Protein AF-A0A821LHM3-F1 (afdb_monomer_lite)

Foldseek 3Di:
DKWKAFPPQDDPQRIDDDDDDDDPVCVVPDDPDDDWDPDDPDTNQCSHVRDDPPDTDMDMDDDPPDDDPDNDDD

Sequence (74 aa):
TVLVTKNPCLHPGDIRKLKAVYVPKLQSCIRDGIVFSSNGHRPSFNEMTGADLGGYQYWAYWDDEFQIEEVVKP

Radius of gyration: 12.72 Å; chains: 1; bounding box: 26×23×32 Å

Secondary structure (DSSP, 8-state):
-EEEEESS--SGGGSEEE-----GGGTTT--S-PPPPS-SSS-TTTTTTT--SSS--EEEE--SSS--S-----

pLDDT: mean 88.69, std 7.68, range [54.91, 95.38]

Structure (mmCIF, N/CA/C/O backbone):
data_AF-A0A821LHM3-F1
#
_entry.id   AF-A0A821LHM3-F1
#
loop_
_atom_site.group_PDB
_atom_site.id
_atom_site.type_symbol
_atom_site.label_atom_id
_atom_site.label_alt_id
_atom_site.label_comp_id
_atom_site.label_asym_id
_atom_site.label_entity_id
_atom_site.label_seq_id
_atom_site.pdbx_PDB_ins_code
_atom_site.Cartn_x
_atom_site.Cartn_y
_atom_site.Cartn_z
_atom_site.occupancy
_atom_site.B_iso_or_equiv
_atom_site.auth_seq_id
_atom_site.auth_comp_id
_atom_site.auth_asym_id
_atom_site.auth_atom_id
_atom_site.pdbx_PDB_model_num
ATOM 1 N N . THR A 1 1 ? -11.579 -3.844 -4.857 1.00 88.94 1 THR A N 1
ATOM 2 C CA . THR A 1 1 ? -10.108 -4.044 -4.848 1.00 88.94 1 THR A CA 1
ATOM 3 C C . THR A 1 1 ? -9.453 -2.679 -4.836 1.00 88.94 1 THR A C 1
ATOM 5 O O . THR A 1 1 ? -10.120 -1.741 -5.233 1.00 88.94 1 THR A O 1
ATOM 8 N N . VAL A 1 2 ? -8.220 -2.526 -4.354 1.00 94.25 2 VAL A N 1
ATOM 9 C CA . VAL A 1 2 ? -7.496 -1.245 -4.425 1.00 94.25 2 VAL A CA 1
ATOM 10 C C . VAL A 1 2 ? -6.157 -1.455 -5.119 1.00 94.25 2 VAL A C 1
ATOM 12 O O . VAL A 1 2 ? -5.442 -2.412 -4.815 1.00 94.25 2 VAL A O 1
ATOM 15 N N . LEU A 1 3 ? -5.835 -0.590 -6.071 1.00 94.00 3 LEU A N 1
ATOM 16 C CA . LEU A 1 3 ? -4.514 -0.507 -6.673 1.00 94.00 3 LEU A CA 1
ATOM 17 C C . LEU A 1 3 ? -3.679 0.476 -5.870 1.00 94.00 3 LEU A C 1
ATOM 19 O O . LEU A 1 3 ? -4.160 1.553 -5.520 1.00 94.00 3 LEU A O 1
ATOM 23 N N . VAL A 1 4 ? -2.442 0.098 -5.569 1.00 94.31 4 VAL A N 1
ATOM 24 C CA . VAL A 1 4 ? -1.508 0.939 -4.824 1.00 94.31 4 VAL A CA 1
ATOM 25 C C . VAL A 1 4 ? -0.171 0.957 -5.545 1.00 94.31 4 VAL A C 1
ATOM 27 O O . VAL A 1 4 ? 0.318 -0.089 -5.966 1.00 94.31 4 VAL A O 1
ATOM 30 N N . THR A 1 5 ? 0.416 2.139 -5.693 1.00 93.81 5 THR A N 1
ATOM 31 C CA . THR A 1 5 ? 1.790 2.294 -6.185 1.00 93.81 5 THR A CA 1
ATOM 32 C C . THR A 1 5 ? 2.469 3.506 -5.548 1.00 93.81 5 THR A C 1
ATOM 34 O O . THR A 1 5 ? 1.849 4.271 -4.804 1.00 93.81 5 THR A O 1
ATOM 37 N N . LYS A 1 6 ? 3.757 3.686 -5.836 1.00 92.31 6 LYS A N 1
ATOM 38 C CA . LYS A 1 6 ? 4.570 4.835 -5.432 1.00 92.31 6 LYS A CA 1
ATOM 39 C C . LYS A 1 6 ? 5.066 5.567 -6.675 1.00 92.31 6 LYS A C 1
ATOM 41 O O . LYS A 1 6 ? 5.329 4.948 -7.699 1.00 92.31 6 LYS A O 1
ATOM 46 N N . ASN A 1 7 ? 5.243 6.882 -6.571 1.00 89.75 7 ASN A N 1
ATOM 47 C CA . ASN A 1 7 ? 5.934 7.668 -7.591 1.00 89.75 7 ASN A CA 1
ATOM 48 C C . ASN A 1 7 ? 7.442 7.785 -7.250 1.00 89.75 7 ASN A C 1
ATOM 50 O O . ASN A 1 7 ? 7.775 8.133 -6.108 1.00 89.75 7 ASN A O 1
ATOM 54 N N . PRO A 1 8 ? 8.364 7.505 -8.189 1.00 91.94 8 PRO A N 1
ATOM 55 C CA . PRO A 1 8 ? 8.135 6.938 -9.524 1.00 91.94 8 PRO A CA 1
ATOM 56 C C . PRO A 1 8 ? 7.835 5.434 -9.495 1.00 91.94 8 PRO A C 1
ATOM 58 O O . PRO A 1 8 ? 8.400 4.690 -8.690 1.00 91.94 8 PRO A O 1
ATOM 61 N N . CYS A 1 9 ? 6.964 5.013 -10.415 1.00 91.19 9 CYS A N 1
ATOM 62 C CA . CYS A 1 9 ? 6.674 3.616 -10.732 1.00 91.19 9 CYS A CA 1
ATOM 63 C C . CYS A 1 9 ? 7.573 3.219 -11.909 1.00 91.19 9 CYS A C 1
ATOM 65 O O . CYS A 1 9 ? 7.438 3.791 -12.991 1.00 91.19 9 CYS A O 1
ATOM 67 N N . LEU A 1 10 ? 8.523 2.305 -11.695 1.00 91.56 10 LEU A N 1
ATOM 68 C CA . LEU A 1 10 ? 9.570 1.986 -12.677 1.00 91.56 10 LEU A CA 1
ATOM 69 C C . LEU A 1 10 ? 9.280 0.689 -13.435 1.00 91.56 10 LEU A C 1
ATOM 71 O O . LEU A 1 10 ? 9.662 0.549 -14.596 1.00 91.56 10 LEU A O 1
ATOM 75 N N . HIS A 1 11 ? 8.584 -0.246 -12.793 1.00 89.12 11 HIS A N 1
ATOM 76 C CA . HIS A 1 11 ? 8.241 -1.547 -13.347 1.00 89.12 11 HIS A CA 1
ATOM 77 C C . HIS A 1 11 ? 6.746 -1.839 -13.178 1.00 89.12 11 HIS A C 1
ATOM 79 O O . HIS A 1 11 ? 6.157 -1.431 -12.179 1.00 89.12 11 HIS A O 1
ATOM 85 N N . PRO A 1 12 ? 6.119 -2.620 -14.081 1.00 88.19 12 PRO 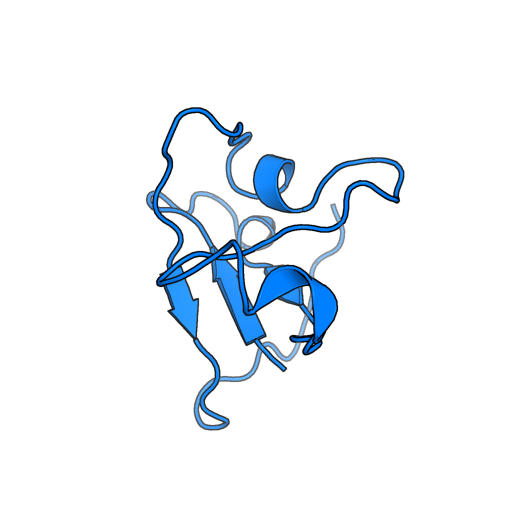A N 1
ATOM 86 C CA . PRO A 1 12 ? 4.724 -3.038 -13.912 1.00 88.19 12 PRO A CA 1
ATOM 87 C C . PRO A 1 12 ? 4.443 -3.713 -12.558 1.00 88.19 12 PRO A C 1
ATOM 89 O O . PRO A 1 12 ? 3.361 -3.558 -11.999 1.00 88.19 12 PRO A O 1
ATOM 92 N N . GLY A 1 13 ? 5.437 -4.417 -11.999 1.00 88.31 13 GLY A N 1
ATOM 93 C CA . GLY A 1 13 ? 5.351 -5.058 -10.682 1.00 88.31 13 GLY A CA 1
ATOM 94 C C . GLY A 1 13 ? 5.258 -4.093 -9.489 1.00 88.31 13 GLY A C 1
ATOM 95 O O . GLY A 1 13 ? 4.802 -4.517 -8.422 1.00 88.31 13 GLY A O 1
ATOM 96 N N . ASP A 1 14 ? 5.619 -2.815 -9.672 1.00 91.38 14 ASP A N 1
ATOM 97 C CA . ASP A 1 14 ? 5.500 -1.763 -8.651 1.00 91.38 14 ASP A CA 1
ATOM 98 C C . ASP A 1 14 ? 4.037 -1.337 -8.424 1.00 91.38 14 ASP A C 1
ATOM 100 O O . ASP A 1 14 ? 3.742 -0.593 -7.486 1.00 91.38 14 ASP A O 1
ATOM 104 N N . ILE A 1 15 ? 3.098 -1.788 -9.264 1.00 91.88 15 ILE A N 1
ATOM 105 C CA . ILE A 1 15 ? 1.664 -1.598 -9.041 1.00 91.88 15 ILE A CA 1
ATOM 106 C C . ILE A 1 15 ? 1.115 -2.834 -8.333 1.00 91.88 15 ILE A C 1
ATOM 108 O O . ILE A 1 15 ? 1.140 -3.953 -8.847 1.00 91.88 15 ILE A O 1
ATOM 112 N N . ARG A 1 16 ? 0.588 -2.641 -7.124 1.00 91.06 16 ARG A N 1
ATOM 113 C CA . ARG A 1 16 ? 0.066 -3.722 -6.286 1.00 91.06 16 ARG A CA 1
ATOM 114 C C . ARG A 1 16 ? -1.454 -3.719 -6.316 1.00 91.06 16 ARG A C 1
ATOM 116 O O . ARG A 1 16 ? -2.091 -2.747 -5.918 1.00 91.06 16 ARG A O 1
ATOM 123 N N . LYS A 1 17 ? -2.041 -4.843 -6.727 1.00 91.88 17 LYS A N 1
ATOM 124 C CA . LYS A 1 17 ? -3.474 -5.120 -6.580 1.00 91.88 17 LYS A CA 1
ATOM 125 C C . LYS A 1 17 ? -3.719 -5.716 -5.193 1.00 91.88 17 LYS A C 1
ATOM 127 O O . LYS A 1 17 ? -3.386 -6.873 -4.947 1.00 91.88 17 LYS A O 1
ATOM 132 N N . LEU A 1 18 ? -4.276 -4.925 -4.280 1.00 92.31 18 LEU A N 1
ATOM 133 C CA . LEU A 1 18 ? -4.481 -5.290 -2.878 1.00 92.31 18 LEU A CA 1
ATOM 134 C C . LEU A 1 18 ? -5.970 -5.329 -2.513 1.00 92.31 18 LEU A C 1
ATOM 136 O O . LEU A 1 18 ? -6.840 -4.772 -3.190 1.00 92.31 18 LEU A O 1
ATOM 140 N N . LYS A 1 19 ? -6.279 -5.988 -1.395 1.00 93.69 19 LYS A N 1
ATOM 141 C CA . LYS A 1 19 ? -7.613 -5.962 -0.792 1.00 93.69 19 LYS A CA 1
ATOM 142 C C . LYS A 1 19 ? -7.638 -4.924 0.327 1.00 93.69 19 LYS A C 1
ATOM 144 O O . LYS A 1 19 ? -6.970 -5.105 1.340 1.00 93.69 19 LYS A O 1
ATOM 149 N N . ALA A 1 20 ? -8.440 -3.874 0.164 1.00 94.25 20 ALA A N 1
ATOM 150 C CA . ALA A 1 20 ? -8.742 -2.956 1.255 1.00 94.25 20 ALA A CA 1
ATOM 151 C C . ALA A 1 20 ? -9.591 -3.685 2.309 1.00 94.25 20 ALA A C 1
ATOM 153 O O . ALA A 1 20 ? -10.628 -4.269 1.985 1.00 94.25 20 ALA A O 1
ATOM 154 N N . VAL A 1 21 ? -9.133 -3.682 3.560 1.00 94.75 21 VAL A N 1
ATOM 155 C CA . VAL A 1 21 ? -9.834 -4.296 4.694 1.00 94.75 21 VAL A CA 1
ATOM 156 C C . VAL A 1 21 ? -9.991 -3.250 5.781 1.00 94.75 21 VAL A C 1
ATOM 158 O O . VAL A 1 21 ? -9.014 -2.659 6.235 1.00 94.75 21 VAL A O 1
ATOM 161 N N . TYR A 1 22 ? -11.229 -3.038 6.213 1.00 94.06 22 TYR A N 1
ATOM 162 C CA . TYR A 1 22 ? -11.517 -2.155 7.328 1.00 94.06 22 TYR A CA 1
ATOM 163 C C . TYR A 1 22 ? -11.259 -2.874 8.660 1.00 94.06 22 TYR A C 1
ATOM 165 O O . TYR A 1 22 ? -11.789 -3.959 8.906 1.00 94.06 22 TYR A O 1
ATOM 173 N N . VAL A 1 23 ? -10.443 -2.263 9.522 1.00 95.38 23 VAL A N 1
ATOM 174 C CA . VAL A 1 23 ? -10.089 -2.788 10.848 1.00 95.38 23 VAL A CA 1
ATOM 175 C C . VAL A 1 23 ? -10.530 -1.772 11.908 1.00 95.38 23 VAL A C 1
ATOM 177 O O . VAL A 1 23 ? -9.833 -0.774 12.103 1.00 95.38 23 VAL A O 1
ATOM 180 N N . PRO A 1 24 ? -11.639 -2.013 12.640 1.00 95.12 24 PRO A N 1
ATOM 181 C CA . PRO A 1 24 ? -12.214 -1.033 13.569 1.00 95.12 24 PRO A CA 1
ATOM 182 C C . PRO A 1 24 ? -11.220 -0.488 14.602 1.00 95.12 24 PRO A C 1
ATOM 184 O O . PRO A 1 24 ? -11.231 0.696 14.924 1.00 95.12 24 PRO A O 1
ATOM 187 N N . LYS A 1 25 ? -10.302 -1.341 15.077 1.00 95.12 25 LYS A N 1
ATOM 188 C CA . LYS A 1 25 ? -9.273 -0.982 16.067 1.00 95.12 25 LYS A CA 1
ATOM 189 C C . LYS A 1 25 ? -8.293 0.093 15.583 1.00 95.12 25 LYS A C 1
ATOM 191 O O . LYS A 1 25 ? -7.670 0.744 16.410 1.00 95.12 25 LYS A O 1
ATOM 196 N N . LEU A 1 26 ? -8.134 0.268 14.270 1.00 94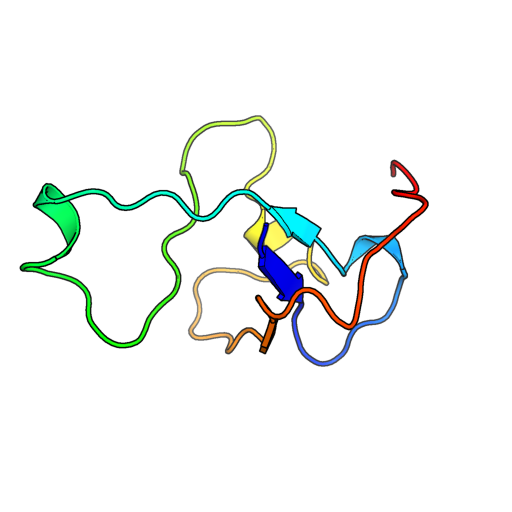.94 26 LEU A N 1
ATOM 197 C CA . LEU A 1 26 ? -7.227 1.266 13.697 1.00 94.94 26 LEU A CA 1
ATOM 198 C C . LEU A 1 26 ? -7.903 2.625 13.492 1.00 94.94 26 LEU A C 1
ATOM 200 O O . LEU A 1 26 ? -7.209 3.635 13.397 1.00 94.94 26 LEU A O 1
ATOM 204 N N . GLN A 1 27 ? -9.241 2.676 13.482 1.00 93.06 27 GLN A N 1
ATOM 205 C CA . GLN A 1 27 ? -9.988 3.906 13.213 1.00 93.06 27 GLN A CA 1
ATOM 206 C C . GLN A 1 27 ? -9.708 5.009 14.240 1.00 93.06 27 GLN A C 1
ATOM 208 O O . GLN A 1 27 ? -9.778 6.185 13.899 1.00 93.06 27 GLN A O 1
ATOM 213 N N . SER A 1 28 ? -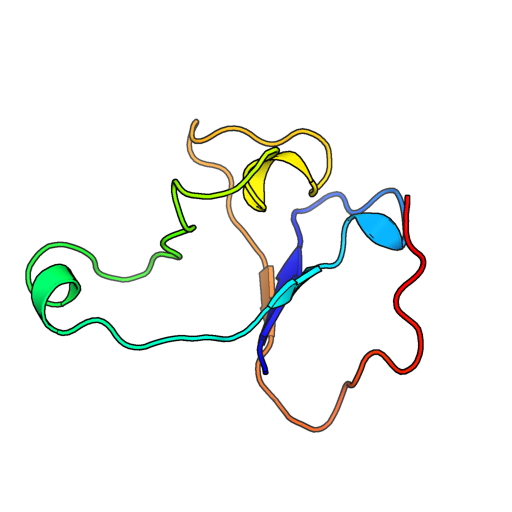9.419 4.678 15.498 1.00 93.12 28 SER A N 1
ATOM 214 C CA . SER A 1 28 ? -9.131 5.694 16.518 1.00 93.12 28 SER A CA 1
ATOM 215 C C . SER A 1 28 ? -7.7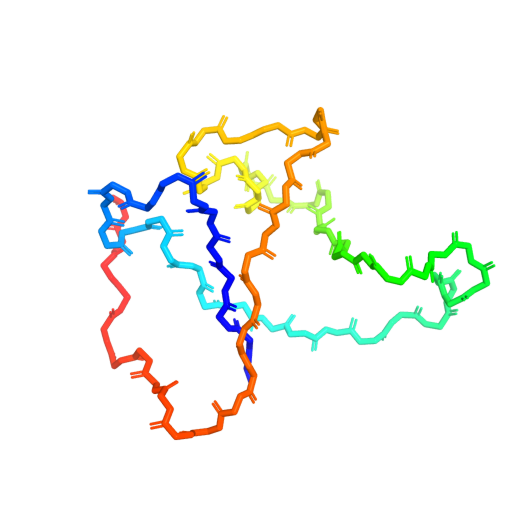34 6.302 16.394 1.00 93.12 28 SER A C 1
ATOM 217 O O . SER A 1 28 ? -7.519 7.398 16.898 1.00 93.12 28 SER A O 1
ATOM 219 N N . CYS A 1 29 ? -6.794 5.605 15.751 1.00 94.12 29 CYS A N 1
ATOM 220 C CA . CYS A 1 29 ? -5.370 5.949 15.795 1.00 94.12 29 CYS A CA 1
ATOM 221 C C . CYS A 1 29 ? -4.809 6.425 14.449 1.00 94.12 29 CYS A C 1
ATOM 223 O O . CYS A 1 29 ? -3.796 7.114 14.435 1.00 94.12 29 CYS A O 1
ATOM 225 N N . ILE A 1 30 ? -5.436 6.054 13.328 1.00 91.62 30 ILE A N 1
ATOM 226 C CA . ILE A 1 30 ? -4.963 6.378 11.977 1.00 91.62 30 ILE A CA 1
ATOM 227 C C . ILE A 1 30 ? -6.054 7.155 11.225 1.00 91.62 30 ILE A C 1
ATOM 229 O O . ILE A 1 30 ? -7.218 6.747 11.182 1.00 91.62 30 ILE A O 1
ATOM 233 N N . ARG A 1 31 ? -5.661 8.273 10.612 1.00 89.69 31 ARG A N 1
ATOM 234 C CA . ARG A 1 31 ? -6.439 9.087 9.665 1.00 89.69 31 ARG A CA 1
ATOM 235 C C . ARG A 1 31 ? -5.549 9.356 8.452 1.00 89.69 31 ARG A C 1
ATOM 237 O O . ARG A 1 31 ? -4.337 9.455 8.621 1.00 89.69 31 ARG A O 1
ATOM 244 N N . ASP A 1 32 ? -6.147 9.434 7.266 1.00 89.62 32 ASP A N 1
ATOM 245 C CA . ASP A 1 32 ? -5.478 9.860 6.026 1.00 89.62 32 ASP A CA 1
ATOM 246 C C . ASP A 1 32 ? -4.178 9.099 5.706 1.00 89.62 32 ASP A C 1
ATOM 248 O O . ASP A 1 32 ? -3.163 9.673 5.316 1.00 89.62 32 ASP A O 1
ATOM 252 N N . GLY A 1 33 ? -4.205 7.776 5.882 1.00 90.00 33 GLY A N 1
ATOM 253 C CA . GLY A 1 33 ? -3.046 6.920 5.656 1.00 90.00 33 GLY A CA 1
ATOM 254 C C . GLY A 1 33 ? -3.418 5.505 5.230 1.00 90.00 33 GLY A C 1
ATOM 255 O O . GLY A 1 33 ? -4.533 5.033 5.459 1.00 90.00 33 GLY A O 1
ATOM 256 N N . ILE A 1 34 ? -2.452 4.817 4.621 1.00 90.69 34 ILE A N 1
ATOM 257 C CA . ILE A 1 34 ? -2.555 3.402 4.256 1.00 90.69 34 ILE A CA 1
ATOM 258 C C . ILE A 1 34 ? -1.794 2.586 5.297 1.00 90.69 34 ILE A C 1
ATOM 260 O O . ILE A 1 34 ? -0.620 2.840 5.558 1.00 90.69 34 ILE A O 1
ATOM 264 N N . VAL A 1 35 ? -2.455 1.581 5.872 1.00 92.56 35 VAL A N 1
ATOM 265 C CA . VAL A 1 35 ? -1.818 0.629 6.787 1.00 92.56 35 VAL A CA 1
ATOM 266 C C . VAL A 1 35 ? -1.551 -0.667 6.037 1.00 92.56 35 VAL A C 1
ATOM 268 O O . VAL A 1 35 ? -2.480 -1.343 5.594 1.00 92.56 35 VAL A O 1
ATOM 271 N N . PHE A 1 36 ? -0.276 -1.023 5.905 1.00 92.38 36 PHE A N 1
ATOM 272 C CA . PHE A 1 36 ? 0.136 -2.292 5.314 1.00 92.38 36 PHE A CA 1
ATOM 273 C C . PHE A 1 36 ? 0.205 -3.394 6.375 1.00 92.38 36 PHE A C 1
ATOM 275 O O . PHE A 1 36 ? 0.553 -3.150 7.530 1.00 92.38 36 PHE A O 1
ATOM 282 N N . SER A 1 37 ? -0.111 -4.624 5.969 1.00 92.06 37 SER A N 1
ATOM 283 C CA . SER A 1 37 ? 0.065 -5.811 6.809 1.00 92.06 37 SER A CA 1
ATOM 284 C C . SER A 1 37 ? 1.534 -5.984 7.199 1.00 92.06 37 SER A C 1
ATOM 286 O O . SER A 1 37 ? 2.416 -5.902 6.347 1.00 92.06 37 SER A O 1
ATOM 288 N N . SER A 1 38 ? 1.787 -6.296 8.469 1.00 91.19 38 SER A N 1
ATOM 289 C CA . SER A 1 38 ? 3.106 -6.722 8.957 1.00 91.19 38 SER A CA 1
ATOM 290 C C . SER A 1 38 ? 3.381 -8.212 8.719 1.00 91.19 38 SER A C 1
ATOM 292 O O . SER A 1 38 ? 4.478 -8.686 8.993 1.00 91.19 38 SER A O 1
ATOM 294 N N . ASN A 1 39 ? 2.379 -8.962 8.254 1.00 91.50 39 ASN A N 1
ATOM 295 C CA . ASN A 1 39 ? 2.488 -10.387 7.955 1.00 91.50 39 ASN A CA 1
ATOM 296 C C . ASN A 1 39 ? 2.900 -10.610 6.496 1.00 91.50 39 ASN A C 1
ATOM 298 O O . ASN A 1 39 ? 2.467 -9.868 5.614 1.00 91.50 39 ASN A O 1
ATOM 302 N N . GLY A 1 40 ? 3.630 -11.699 6.250 1.00 88.06 40 GLY A N 1
ATOM 303 C CA . GLY A 1 40 ? 4.118 -12.103 4.930 1.00 88.06 40 GLY A CA 1
ATOM 304 C C . GLY A 1 40 ? 5.645 -12.161 4.883 1.00 88.06 40 GLY A C 1
ATOM 305 O O . GLY A 1 40 ? 6.316 -11.789 5.840 1.00 88.06 40 GLY A O 1
ATOM 306 N N . HIS A 1 41 ? 6.194 -12.659 3.774 1.00 89.81 41 HIS A N 1
ATOM 307 C CA . HIS A 1 41 ? 7.648 -12.758 3.598 1.00 89.81 41 HIS A CA 1
ATOM 308 C C . HIS A 1 41 ? 8.292 -11.399 3.291 1.00 89.81 41 HIS A C 1
ATOM 310 O O . HIS A 1 41 ? 9.378 -11.096 3.777 1.00 89.81 41 HIS A O 1
ATOM 316 N N . ARG A 1 42 ? 7.602 -10.573 2.498 1.00 89.06 42 ARG A N 1
ATOM 317 C CA . ARG A 1 42 ? 8.028 -9.229 2.115 1.00 89.06 42 ARG A CA 1
ATOM 318 C C . ARG A 1 42 ? 6.840 -8.277 2.266 1.00 89.06 42 ARG A C 1
ATOM 320 O O . ARG A 1 42 ? 5.753 -8.609 1.795 1.00 89.06 42 ARG A O 1
ATOM 327 N N . PRO A 1 43 ? 6.998 -7.130 2.941 1.00 90.12 43 PRO A N 1
ATOM 328 C CA . PRO A 1 43 ? 5.893 -6.202 3.119 1.00 90.12 43 PRO A CA 1
ATOM 329 C C . PRO A 1 43 ? 5.546 -5.514 1.796 1.00 90.12 43 PRO A C 1
ATOM 331 O O . PRO A 1 43 ? 6.440 -5.107 1.055 1.00 90.12 43 PRO A O 1
ATOM 334 N N . SER A 1 44 ? 4.251 -5.322 1.523 1.00 91.06 44 SER A N 1
ATOM 335 C CA . SER A 1 44 ? 3.781 -4.790 0.233 1.00 91.06 44 SER A CA 1
ATOM 336 C C . SER A 1 44 ? 4.332 -3.406 -0.104 1.00 91.06 44 SER A C 1
ATOM 338 O O . SER A 1 44 ? 4.527 -3.111 -1.277 1.00 91.06 44 SER A O 1
ATOM 340 N N . PHE A 1 45 ? 4.624 -2.567 0.897 1.00 90.81 45 PHE A N 1
ATOM 341 C CA . PHE A 1 45 ? 5.250 -1.266 0.655 1.00 90.81 45 PHE A CA 1
ATOM 342 C C . PHE A 1 45 ? 6.638 -1.399 0.016 1.00 90.81 45 PHE A C 1
ATOM 344 O O . PHE A 1 45 ? 6.976 -0.655 -0.895 1.00 90.81 45 PHE A O 1
ATOM 351 N N . ASN A 1 46 ? 7.414 -2.403 0.422 1.00 91.62 46 ASN A N 1
ATOM 352 C CA . ASN A 1 46 ? 8.760 -2.625 -0.091 1.00 91.62 46 ASN A CA 1
ATOM 353 C C . ASN A 1 46 ? 8.774 -3.239 -1.499 1.00 91.62 46 ASN A C 1
ATOM 355 O O . ASN A 1 46 ? 9.787 -3.182 -2.195 1.00 91.62 46 ASN A O 1
ATOM 359 N N . GLU A 1 47 ? 7.654 -3.815 -1.928 1.00 90.88 47 GLU A N 1
ATOM 360 C CA . GLU A 1 47 ? 7.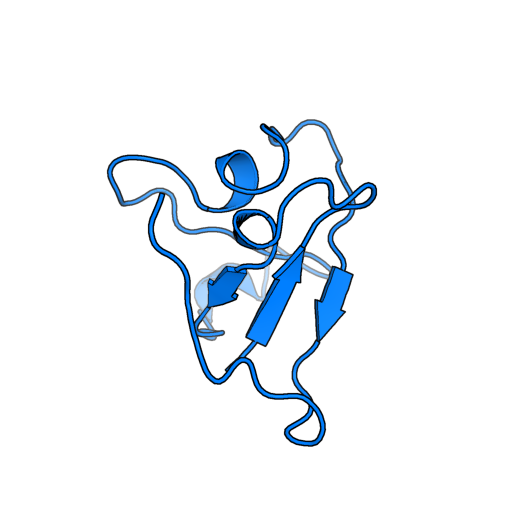460 -4.317 -3.291 1.00 90.88 47 GLU A CA 1
ATOM 361 C C . GLU A 1 47 ? 7.214 -3.190 -4.308 1.00 90.88 47 GLU A C 1
ATOM 363 O O . GLU A 1 47 ? 7.165 -3.470 -5.498 1.00 90.88 47 GLU A O 1
ATOM 368 N N . MET A 1 48 ? 7.066 -1.936 -3.860 1.00 92.06 48 MET A N 1
ATOM 369 C CA . MET A 1 48 ? 6.850 -0.760 -4.710 1.00 92.06 48 MET A CA 1
ATOM 370 C C . MET A 1 48 ? 8.111 0.110 -4.721 1.00 92.06 48 MET A C 1
ATOM 372 O O . MET A 1 48 ? 8.299 0.966 -3.850 1.00 92.06 48 MET A O 1
ATOM 376 N N . THR A 1 49 ? 9.011 -0.139 -5.676 1.00 89.62 49 THR A N 1
ATOM 377 C CA . THR A 1 49 ? 10.281 0.599 -5.828 1.00 89.62 49 THR A CA 1
ATOM 378 C C . THR A 1 49 ? 11.161 0.576 -4.563 1.00 89.62 49 THR A C 1
ATOM 380 O O . THR A 1 49 ? 11.851 1.546 -4.248 1.00 89.62 49 THR A O 1
ATOM 383 N N . GLY A 1 50 ? 11.116 -0.514 -3.786 1.00 87.50 50 GLY A N 1
ATOM 384 C CA . GLY A 1 50 ? 11.944 -0.670 -2.585 1.00 87.50 50 GLY A CA 1
ATOM 385 C C . GLY A 1 50 ? 11.614 0.302 -1.449 1.00 87.50 50 GLY A C 1
ATOM 386 O O . GLY A 1 50 ? 12.492 0.581 -0.636 1.00 87.50 50 GLY A O 1
ATOM 387 N N . ALA A 1 51 ? 10.386 0.830 -1.386 1.00 86.38 51 ALA A N 1
ATOM 388 C CA . ALA A 1 51 ? 10.015 1.789 -0.351 1.00 86.38 51 ALA A CA 1
ATOM 389 C C . ALA A 1 51 ? 10.155 1.239 1.077 1.00 86.38 51 ALA A C 1
ATOM 391 O O . ALA A 1 51 ? 10.138 0.030 1.335 1.00 86.38 51 ALA A O 1
ATOM 392 N N . ASP A 1 52 ? 10.286 2.179 2.006 1.00 84.69 52 ASP A N 1
ATOM 393 C CA . ASP A 1 52 ? 10.281 1.967 3.447 1.00 84.69 52 ASP A CA 1
ATOM 394 C C . ASP A 1 52 ? 9.127 2.765 4.092 1.00 84.69 52 ASP A C 1
ATOM 396 O O . ASP A 1 52 ? 8.215 3.246 3.413 1.00 84.69 52 ASP A O 1
ATOM 400 N N . LEU A 1 53 ? 9.124 2.870 5.421 1.00 80.88 53 LEU A N 1
ATOM 401 C CA . LEU A 1 53 ? 8.115 3.623 6.175 1.00 80.88 53 LEU A CA 1
ATOM 402 C C . LEU A 1 53 ? 8.546 5.071 6.481 1.00 80.88 53 LEU A C 1
ATOM 404 O O . LEU A 1 53 ? 7.943 5.728 7.324 1.00 80.88 53 LEU A O 1
ATOM 408 N N . GLY A 1 54 ? 9.559 5.593 5.786 1.00 82.19 54 GLY A N 1
ATOM 409 C CA . GLY A 1 54 ? 10.163 6.915 5.976 1.00 82.19 54 GLY A CA 1
ATOM 410 C C . GLY A 1 54 ? 9.349 8.096 5.438 1.00 82.19 54 GLY A C 1
ATOM 411 O O . GLY A 1 54 ? 9.923 9.129 5.109 1.00 82.19 54 GLY A O 1
ATOM 412 N N . GLY A 1 55 ? 8.022 7.964 5.333 1.00 82.88 55 GLY A N 1
ATOM 413 C CA . GLY A 1 55 ? 7.134 9.050 4.897 1.00 82.88 55 GLY A CA 1
ATOM 414 C C . GLY A 1 55 ? 6.849 9.101 3.394 1.00 82.88 55 GLY A C 1
ATOM 415 O O . GLY A 1 55 ? 6.425 10.140 2.889 1.00 82.88 55 GLY A O 1
ATOM 416 N N . TYR A 1 56 ? 7.048 7.999 2.665 1.00 86.75 56 TYR A N 1
ATOM 417 C CA . TYR A 1 56 ? 6.600 7.920 1.275 1.00 86.75 56 TYR A CA 1
ATOM 418 C C . TYR A 1 56 ? 5.084 8.099 1.161 1.00 86.75 56 TYR A C 1
ATOM 420 O O . TYR A 1 56 ? 4.308 7.515 1.918 1.00 86.75 56 TYR A O 1
ATOM 428 N N . GLN A 1 57 ? 4.676 8.871 0.157 1.00 91.12 57 GLN A N 1
ATOM 429 C CA . GLN A 1 57 ? 3.287 8.955 -0.267 1.00 91.12 57 GLN A CA 1
ATOM 430 C C . GLN A 1 57 ? 2.998 7.876 -1.307 1.00 91.12 57 GLN A C 1
ATOM 432 O O . GLN A 1 57 ? 3.814 7.599 -2.190 1.00 91.12 57 GLN A O 1
ATOM 437 N N . TYR A 1 58 ? 1.813 7.290 -1.195 1.00 92.50 58 TYR A N 1
ATOM 438 C CA . TYR A 1 58 ? 1.327 6.263 -2.102 1.00 92.50 58 TYR A CA 1
ATOM 439 C C . TYR A 1 58 ? 0.160 6.814 -2.904 1.00 92.50 58 TYR A C 1
ATOM 441 O O . TYR A 1 58 ? -0.678 7.552 -2.385 1.00 92.50 58 TYR A O 1
ATOM 449 N N . TRP A 1 59 ? 0.094 6.417 -4.166 1.00 93.12 59 TRP A N 1
ATOM 450 C CA . TRP A 1 59 ? -1.100 6.582 -4.970 1.00 93.12 59 TRP A CA 1
ATOM 451 C C . TRP A 1 59 ? -2.008 5.379 -4.736 1.00 93.12 59 TRP A C 1
ATOM 453 O O . TRP A 1 59 ? -1.550 4.239 -4.833 1.00 93.12 59 TRP A O 1
ATOM 463 N N . ALA A 1 60 ? -3.274 5.635 -4.411 1.00 94.12 60 ALA A N 1
ATOM 464 C CA . ALA A 1 60 ? -4.292 4.613 -4.224 1.00 94.12 60 ALA A CA 1
ATOM 465 C C . ALA A 1 60 ? -5.476 4.887 -5.148 1.00 94.12 60 ALA A C 1
ATOM 467 O O . ALA A 1 60 ? -5.965 6.013 -5.215 1.00 94.12 60 ALA A O 1
ATOM 468 N N . TYR A 1 61 ? -5.948 3.843 -5.818 1.00 94.94 61 TYR A N 1
ATOM 469 C CA . TYR A 1 61 ? -7.071 3.908 -6.742 1.00 94.94 61 TYR A CA 1
ATOM 470 C C . TYR A 1 61 ? -8.010 2.734 -6.498 1.00 94.94 61 TYR A C 1
ATOM 472 O O . TYR A 1 61 ? -7.576 1.585 -6.407 1.00 94.94 61 TYR A O 1
ATOM 480 N N . TRP A 1 62 ? -9.294 3.028 -6.332 1.00 93.88 62 TRP A N 1
ATOM 481 C CA . TRP A 1 62 ? -10.308 2.059 -5.907 1.00 93.88 62 TRP A CA 1
ATOM 482 C C . TRP A 1 62 ? -11.567 2.086 -6.774 1.00 93.88 62 TRP A C 1
ATOM 484 O O . TRP A 1 62 ? -12.541 1.428 -6.416 1.00 93.88 62 TRP A O 1
ATOM 494 N N . ASP A 1 63 ? -11.560 2.855 -7.863 1.00 92.88 63 ASP A N 1
ATOM 495 C CA . ASP A 1 63 ? -12.662 2.849 -8.820 1.00 92.88 63 ASP A CA 1
ATOM 496 C C . ASP A 1 63 ? -12.595 1.582 -9.686 1.00 92.88 63 ASP A C 1
ATOM 498 O O . ASP A 1 63 ? -11.527 0.995 -9.895 1.00 92.88 63 ASP A O 1
ATOM 502 N N . ASP A 1 64 ? -13.751 1.141 -10.162 1.00 87.44 64 ASP A N 1
ATOM 503 C CA . ASP A 1 64 ? -13.87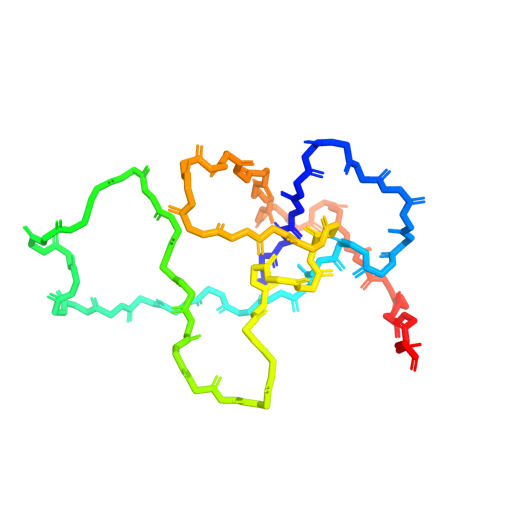8 -0.052 -10.982 1.00 87.44 64 ASP A CA 1
ATOM 504 C C . ASP A 1 64 ? -13.520 0.209 -12.456 1.00 87.44 64 ASP A C 1
ATOM 506 O O . ASP A 1 64 ? -13.254 -0.748 -13.181 1.00 87.44 64 ASP A O 1
ATOM 510 N N . GLU A 1 65 ? -13.427 1.476 -12.881 1.00 88.06 65 GLU A N 1
ATOM 511 C CA . GLU A 1 65 ? -13.086 1.875 -14.256 1.00 88.06 65 GLU A CA 1
ATOM 512 C C . GLU A 1 65 ? -11.728 1.327 -14.737 1.00 88.06 65 GLU A C 1
ATOM 514 O O . GLU A 1 65 ? -11.601 0.929 -15.896 1.00 88.06 65 GLU A O 1
ATOM 519 N N . PHE A 1 66 ? -10.722 1.243 -13.860 1.00 81.44 66 PHE A N 1
ATOM 520 C CA . PHE A 1 66 ? -9.402 0.716 -14.214 1.00 81.44 66 PHE A CA 1
ATOM 521 C C . PHE A 1 66 ? -9.062 -0.556 -13.429 1.00 81.44 66 PHE A C 1
ATOM 523 O O . PHE A 1 66 ? -8.803 -0.528 -12.223 1.00 81.44 66 PHE A O 1
ATOM 530 N N . GLN A 1 67 ? -9.008 -1.689 -14.135 1.00 80.00 67 GLN A N 1
ATOM 531 C CA . GLN A 1 67 ? -8.661 -2.995 -13.574 1.00 80.00 67 GLN A CA 1
ATOM 532 C C . GLN A 1 67 ? -7.371 -3.540 -14.182 1.00 80.00 67 GLN A C 1
ATOM 534 O O . GLN A 1 67 ? -7.186 -3.558 -15.394 1.00 80.00 67 GLN A O 1
ATOM 539 N N . ILE A 1 68 ? -6.496 -4.070 -13.325 1.00 79.94 68 ILE A N 1
ATOM 540 C CA . ILE A 1 68 ? -5.360 -4.879 -13.775 1.00 79.94 68 ILE A CA 1
ATOM 541 C C . ILE A 1 68 ? -5.879 -6.275 -14.124 1.00 79.94 68 ILE A C 1
ATOM 543 O O . ILE A 1 68 ? -6.353 -6.994 -13.228 1.00 79.94 68 ILE A O 1
ATOM 547 N N . GLU A 1 69 ? -5.776 -6.631 -15.404 1.00 76.94 69 GLU A N 1
ATOM 548 C CA . GLU A 1 69 ? -6.138 -7.946 -15.947 1.00 76.94 69 GLU A CA 1
ATOM 549 C C . GLU A 1 69 ? -5.053 -8.997 -15.681 1.00 76.94 69 GLU A C 1
ATOM 551 O O . GLU A 1 69 ? -5.369 -10.119 -15.289 1.00 76.94 69 GLU A O 1
ATOM 556 N N . GLU A 1 70 ? -3.776 -8.618 -15.789 1.00 76.50 70 GLU A N 1
ATOM 557 C CA . GLU A 1 70 ? -2.640 -9.517 -15.586 1.00 76.50 70 GLU A CA 1
ATOM 558 C C . GLU A 1 70 ? -1.693 -8.993 -14.501 1.00 76.50 70 GLU A C 1
ATOM 560 O O . GLU A 1 70 ? -1.170 -7.882 -14.574 1.00 76.50 70 GLU A O 1
ATOM 565 N N . VAL A 1 71 ? -1.458 -9.816 -13.476 1.00 70.44 71 VAL A N 1
ATOM 566 C CA . VAL A 1 71 ? -0.456 -9.537 -12.443 1.00 70.44 71 VAL A CA 1
ATOM 567 C C . VAL A 1 71 ? 0.794 -10.338 -12.777 1.00 70.44 71 VAL A C 1
ATOM 569 O O . VAL A 1 71 ? 0.853 -11.541 -12.514 1.00 70.44 71 VAL A O 1
ATOM 572 N N . VAL A 1 72 ? 1.798 -9.661 -13.334 1.00 68.56 72 VAL A N 1
ATOM 573 C CA . VAL A 1 72 ? 3.117 -10.257 -13.565 1.00 68.56 72 VAL A CA 1
ATOM 574 C C . VAL A 1 72 ? 3.760 -10.519 -12.206 1.00 68.56 72 VAL A C 1
ATOM 576 O O . VAL A 1 72 ? 3.975 -9.600 -11.410 1.00 68.56 72 VAL A O 1
ATOM 579 N N . LYS A 1 73 ? 4.008 -11.794 -11.905 1.00 57.00 73 LYS A N 1
ATOM 580 C CA . LYS A 1 73 ? 4.737 -12.180 -10.695 1.00 57.00 73 LYS A CA 1
ATOM 581 C C . LYS A 1 73 ? 6.223 -11.840 -10.882 1.00 57.00 73 LYS A C 1
ATOM 583 O O . LYS A 1 73 ? 6.699 -11.951 -12.010 1.00 57.00 73 LYS A O 1
ATOM 588 N N . PRO A 1 74 ? 6.915 -11.401 -9.818 1.00 54.91 74 PRO A N 1
ATOM 589 C CA . PRO A 1 74 ? 8.358 -11.191 -9.866 1.00 54.91 74 PRO A CA 1
ATOM 590 C C . PRO A 1 74 ? 9.113 -12.470 -10.240 1.00 54.91 74 PRO A C 1
ATOM 592 O O . PRO A 1 74 ? 8.595 -13.574 -9.940 1.00 54.91 74 PRO A O 1
#